Protein AF-A0A356AYX2-F1 (afdb_monomer)

Secondary structure (DSSP, 8-state):
-TT-HIIIIIIS-TTHHHHTGGGGGGGGG--HHHHHHHHHTT-GGGS-GGGS---S-SSEEEEEE-TTS-EEEEEE-

Structure (mmCIF, N/CA/C/O backbone):
data_AF-A0A356AYX2-F1
#
_entry.id   AF-A0A356AYX2-F1
#
loop_
_atom_site.group_PDB
_atom_site.id
_atom_site.type_symbol
_atom_site.label_atom_id
_atom_site.label_alt_id
_atom_site.label_comp_id
_atom_site.label_asym_id
_atom_site.label_entity_id
_atom_site.label_seq_id
_atom_site.pdbx_PDB_ins_code
_atom_site.Cartn_x
_atom_site.Cartn_y
_atom_site.Cartn_z
_atom_site.occupancy
_atom_site.B_iso_or_equiv
_atom_site.auth_seq_id
_atom_site.auth_comp_id
_atom_site.auth_asym_id
_atom_site.auth_atom_id
_atom_site.pdbx_PDB_model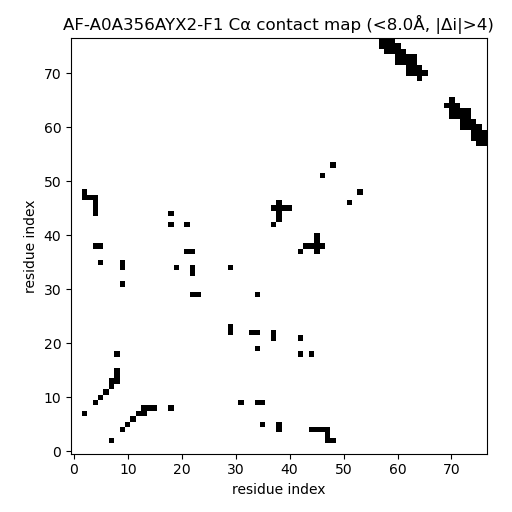_num
ATOM 1 N N . CYS A 1 1 ? 3.919 9.786 -0.603 1.00 84.44 1 CYS A N 1
ATOM 2 C CA . CYS A 1 1 ? 2.885 8.752 -0.380 1.00 84.44 1 CYS A CA 1
ATOM 3 C C . CYS A 1 1 ? 3.573 7.468 0.094 1.00 84.44 1 CYS A C 1
ATOM 5 O O . CYS A 1 1 ? 4.516 7.072 -0.589 1.00 84.44 1 CYS A O 1
ATOM 7 N N . PRO A 1 2 ? 3.153 6.840 1.213 1.00 87.94 2 PRO A N 1
ATOM 8 C CA . PRO A 1 2 ? 3.693 5.547 1.676 1.00 87.94 2 PRO A CA 1
ATOM 9 C C . PRO A 1 2 ? 3.572 4.428 0.629 1.00 87.94 2 PRO A C 1
ATOM 11 O O . PRO A 1 2 ? 4.423 3.549 0.535 1.00 87.94 2 PRO A O 1
ATOM 14 N N . TYR A 1 3 ? 2.552 4.529 -0.221 1.00 89.81 3 TYR A N 1
ATOM 15 C CA . TYR A 1 3 ? 2.240 3.589 -1.295 1.00 89.81 3 TYR A CA 1
ATOM 16 C C . TYR A 1 3 ? 2.749 4.055 -2.670 1.00 89.81 3 TYR A C 1
ATOM 18 O O . TYR A 1 3 ? 2.169 3.720 -3.698 1.00 89.81 3 TYR A O 1
ATOM 26 N N . SER A 1 4 ? 3.795 4.888 -2.717 1.00 93.44 4 SER A N 1
ATOM 27 C CA . SER A 1 4 ? 4.395 5.305 -3.992 1.00 93.44 4 SER A CA 1
ATOM 28 C C . SER A 1 4 ? 5.063 4.110 -4.677 1.00 93.44 4 SER A C 1
ATOM 30 O O . SER A 1 4 ? 6.081 3.620 -4.187 1.00 93.44 4 SER A O 1
ATOM 32 N N . ALA A 1 5 ? 4.514 3.671 -5.814 1.00 94.94 5 ALA A N 1
ATOM 33 C CA . ALA A 1 5 ? 5.061 2.570 -6.606 1.00 94.94 5 ALA A CA 1
ATOM 34 C C . ALA A 1 5 ? 6.512 2.841 -7.039 1.00 94.94 5 ALA A C 1
ATOM 36 O O . ALA A 1 5 ? 7.378 1.989 -6.868 1.00 94.94 5 ALA A O 1
ATOM 37 N N . TYR A 1 6 ? 6.805 4.060 -7.505 1.00 94.75 6 TYR A N 1
ATOM 38 C CA . TYR A 1 6 ? 8.164 4.450 -7.889 1.00 94.75 6 TYR A CA 1
ATOM 39 C C . TYR A 1 6 ? 9.149 4.323 -6.718 1.00 94.75 6 TYR A C 1
ATOM 41 O O . TYR A 1 6 ? 10.170 3.655 -6.833 1.00 94.75 6 TYR A O 1
ATOM 49 N N . ASN A 1 7 ? 8.818 4.889 -5.555 1.00 96.19 7 ASN A N 1
ATOM 50 C CA . ASN A 1 7 ? 9.707 4.825 -4.391 1.00 96.19 7 ASN A CA 1
ATOM 51 C C . ASN A 1 7 ? 9.894 3.375 -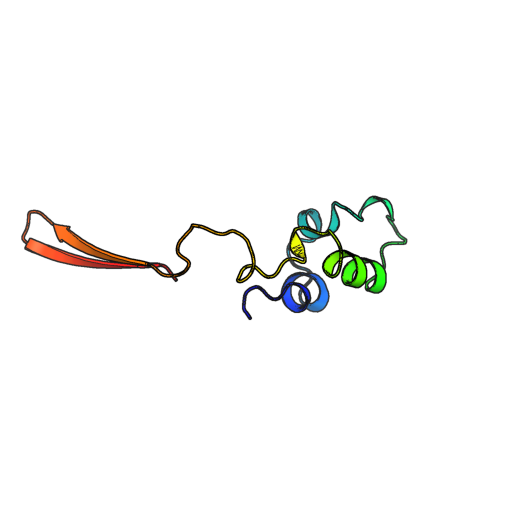3.907 1.00 96.19 7 ASN A C 1
ATOM 53 O O . ASN A 1 7 ? 11.010 2.924 -3.671 1.00 96.19 7 ASN A O 1
ATOM 57 N N . ASN A 1 8 ? 8.804 2.615 -3.784 1.00 96.06 8 ASN A N 1
ATOM 58 C CA . ASN A 1 8 ? 8.868 1.263 -3.237 1.00 96.06 8 ASN A CA 1
ATOM 59 C C . ASN A 1 8 ? 9.592 0.287 -4.171 1.00 96.06 8 ASN A C 1
ATOM 61 O O . ASN A 1 8 ? 10.455 -0.452 -3.703 1.00 96.06 8 ASN A O 1
ATOM 65 N N . TYR A 1 9 ? 9.274 0.289 -5.465 1.00 95.88 9 TYR A N 1
ATOM 66 C C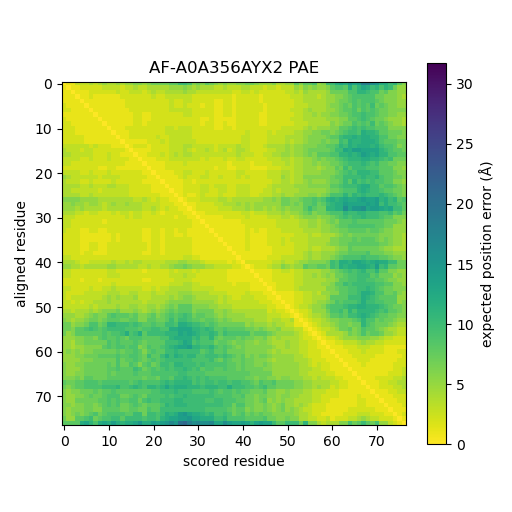A . TYR A 1 9 ? 9.771 -0.731 -6.388 1.00 95.88 9 TYR A CA 1
ATOM 67 C C . TYR A 1 9 ? 11.036 -0.307 -7.143 1.00 95.88 9 TYR A C 1
ATOM 69 O O . TYR A 1 9 ? 11.871 -1.165 -7.424 1.00 95.88 9 TYR A O 1
ATOM 77 N N . ILE A 1 10 ? 11.207 0.987 -7.447 1.00 96.00 10 ILE A N 1
ATOM 78 C CA . ILE A 1 10 ? 12.385 1.502 -8.164 1.00 96.00 10 ILE A CA 1
ATOM 79 C C . ILE A 1 10 ? 13.456 1.957 -7.171 1.00 96.00 10 ILE A C 1
ATOM 81 O O . ILE A 1 10 ? 14.510 1.336 -7.095 1.00 96.00 10 ILE A O 1
ATOM 85 N N . GLU A 1 11 ? 13.182 2.975 -6.347 1.00 96.75 11 GLU A N 1
ATOM 86 C CA . GLU A 1 11 ? 14.216 3.562 -5.472 1.00 96.75 11 GLU A CA 1
ATOM 87 C C . GLU A 1 11 ? 14.681 2.601 -4.370 1.00 96.75 11 GLU A C 1
ATOM 89 O O . GLU A 1 11 ? 15.870 2.520 -4.066 1.00 96.75 11 GLU A O 1
ATOM 94 N N . LYS A 1 12 ? 13.745 1.873 -3.749 1.00 96.56 12 LYS A N 1
ATOM 95 C CA . LYS A 1 12 ? 14.037 0.959 -2.634 1.00 96.56 12 LYS A CA 1
ATOM 96 C C . LYS A 1 12 ? 14.186 -0.504 -3.048 1.00 96.56 12 LYS A C 1
ATOM 98 O O . LYS A 1 12 ? 14.641 -1.304 -2.233 1.00 96.56 12 LYS A O 1
ATOM 103 N N . GLY A 1 13 ? 13.769 -0.871 -4.260 1.00 95.56 13 GLY A N 1
ATOM 104 C CA . GLY A 1 13 ? 13.841 -2.251 -4.750 1.00 95.56 13 GLY A CA 1
ATOM 105 C C . GLY A 1 13 ? 13.041 -3.271 -3.925 1.00 95.56 13 GLY A C 1
ATOM 106 O O . GLY A 1 13 ? 13.429 -4.437 -3.844 1.00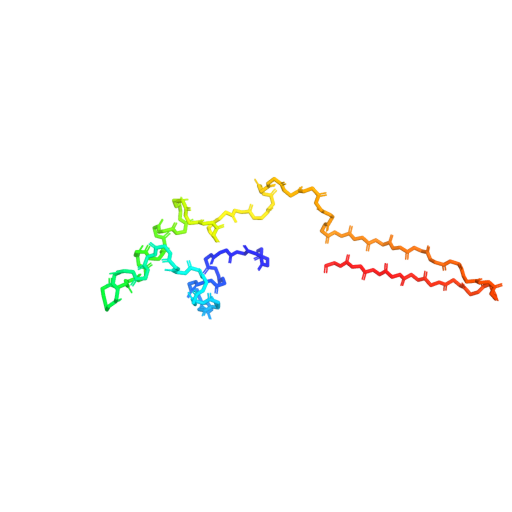 95.56 13 GLY A O 1
ATOM 107 N N . LEU A 1 14 ? 11.950 -2.858 -3.276 1.00 95.88 14 LEU A N 1
ATOM 108 C CA . LEU A 1 14 ? 11.144 -3.739 -2.430 1.00 95.88 14 LEU A CA 1
ATOM 109 C C . LEU A 1 14 ? 10.284 -4.688 -3.268 1.00 95.88 14 LEU A C 1
ATOM 111 O O . LEU A 1 14 ? 9.800 -4.327 -4.336 1.00 95.88 14 LEU A O 1
ATOM 115 N N . TRP A 1 15 ? 10.050 -5.893 -2.741 1.00 93.75 15 TRP A N 1
ATOM 116 C CA . TRP A 1 15 ? 9.045 -6.841 -3.251 1.00 93.75 15 TRP A CA 1
ATOM 117 C C . TRP A 1 15 ? 9.181 -7.211 -4.740 1.00 93.75 15 TRP A C 1
ATOM 119 O O . TRP A 1 15 ? 8.197 -7.586 -5.376 1.00 93.75 15 TRP A O 1
ATOM 129 N N . GLY A 1 16 ? 10.401 -7.159 -5.285 1.00 92.38 16 GLY A N 1
ATOM 130 C CA . GLY A 1 16 ? 10.686 -7.433 -6.698 1.00 92.38 16 GLY A CA 1
ATOM 131 C C . GLY A 1 16 ? 10.093 -8.735 -7.264 1.00 92.38 16 GLY A C 1
ATOM 132 O O . GLY A 1 16 ? 9.539 -8.672 -8.357 1.00 92.38 16 GLY A O 1
ATOM 133 N N . PRO A 1 17 ? 10.123 -9.879 -6.546 1.00 90.56 17 PRO A N 1
ATOM 134 C CA . PRO A 1 17 ? 9.509 -11.119 -7.032 1.00 90.56 17 PRO A CA 1
ATOM 135 C C . PRO A 1 17 ? 8.007 -11.017 -7.331 1.00 90.56 17 PRO A C 1
ATOM 137 O O . PRO A 1 17 ? 7.495 -11.814 -8.100 1.00 90.56 17 PRO A O 1
ATOM 140 N N . TYR A 1 18 ? 7.307 -10.053 -6.728 1.00 92.62 18 TYR A N 1
ATOM 141 C CA . TYR A 1 18 ? 5.879 -9.824 -6.953 1.00 92.62 18 TYR A CA 1
ATOM 142 C C . TYR A 1 18 ? 5.658 -8.715 -7.984 1.00 92.62 18 TYR A C 1
ATOM 144 O O . TYR A 1 18 ? 4.928 -8.888 -8.952 1.00 92.62 18 TYR A O 1
ATOM 152 N N . ALA A 1 19 ? 6.336 -7.576 -7.805 1.00 95.19 19 ALA A N 1
ATOM 153 C CA . ALA A 1 19 ? 6.125 -6.388 -8.631 1.00 95.19 19 ALA A CA 1
ATOM 154 C C . ALA A 1 19 ? 6.468 -6.599 -10.117 1.00 95.19 19 ALA A C 1
ATOM 156 O O . ALA A 1 19 ? 5.932 -5.891 -10.972 1.00 95.19 19 ALA A O 1
ATOM 157 N N . TRP A 1 20 ? 7.359 -7.551 -10.421 1.00 95.56 20 TRP A N 1
ATOM 158 C CA . TRP A 1 20 ? 7.920 -7.759 -11.759 1.00 95.56 20 TRP A CA 1
ATOM 159 C C . TRP A 1 20 ? 7.443 -9.023 -12.472 1.00 95.56 20 TRP A C 1
ATOM 161 O O . TRP A 1 20 ? 7.939 -9.290 -13.561 1.00 95.56 20 TRP A O 1
ATOM 171 N N . GLU A 1 21 ? 6.476 -9.762 -11.922 1.00 93.25 21 GLU A N 1
ATOM 172 C CA . GLU A 1 21 ? 5.956 -11.003 -12.524 1.00 93.25 21 GLU A CA 1
ATOM 173 C C . GLU A 1 21 ? 5.541 -10.807 -13.997 1.00 93.25 21 GLU A C 1
ATOM 175 O O . GLU A 1 21 ? 5.890 -11.602 -14.864 1.00 93.25 21 GLU A O 1
ATOM 180 N N . SER A 1 22 ? 4.886 -9.690 -14.334 1.00 91.50 22 SER A N 1
ATOM 181 C CA . SER A 1 22 ? 4.444 -9.415 -15.712 1.00 91.50 22 SER A CA 1
ATOM 182 C C . SER A 1 22 ? 5.585 -9.160 -16.707 1.00 91.50 22 SER A C 1
ATOM 184 O O . SER A 1 22 ? 5.391 -9.291 -17.916 1.00 91.50 22 SER A O 1
ATOM 186 N N . VAL A 1 23 ? 6.780 -8.815 -16.221 1.00 94.31 23 VAL A N 1
ATOM 187 C CA . VAL A 1 23 ? 7.953 -8.444 -17.032 1.00 94.31 23 VAL A CA 1
ATOM 188 C C . VAL A 1 23 ? 9.174 -9.328 -16.767 1.00 94.31 23 VAL A C 1
ATOM 190 O O . VAL A 1 23 ? 10.247 -9.081 -17.314 1.00 94.31 23 VAL A O 1
ATOM 193 N N . GLU A 1 24 ? 9.038 -10.394 -15.977 1.00 92.25 24 GLU A N 1
ATOM 194 C CA . GLU A 1 24 ? 10.157 -11.283 -15.636 1.00 92.25 24 GLU A CA 1
ATOM 195 C C . GLU A 1 24 ? 10.720 -12.024 -16.857 1.00 92.25 24 GLU A C 1
ATOM 197 O O . GLU A 1 24 ? 11.906 -12.351 -16.902 1.00 92.25 24 GLU A O 1
ATOM 202 N N . HIS A 1 25 ? 9.891 -12.214 -17.889 1.00 93.31 25 HIS A N 1
ATOM 203 C CA . HIS A 1 25 ? 10.257 -12.852 -19.154 1.00 93.31 25 HIS A CA 1
ATOM 204 C C . HIS A 1 25 ? 11.376 -12.115 -19.911 1.00 93.31 25 HIS A C 1
ATOM 206 O O . HIS A 1 25 ? 11.982 -12.688 -20.816 1.00 93.31 25 HIS A O 1
ATOM 212 N N . HIS A 1 26 ? 11.678 -10.866 -19.540 1.00 92.31 26 HIS A N 1
ATOM 213 C CA . HIS A 1 26 ? 12.826 -10.129 -20.061 1.00 92.31 26 HIS A CA 1
ATOM 214 C C . HIS A 1 26 ? 14.176 -10.644 -19.529 1.00 92.31 26 HIS A C 1
ATOM 216 O O . HIS A 1 26 ? 15.202 -10.368 -20.152 1.00 92.31 26 HIS A O 1
ATOM 222 N N . GLY A 1 27 ? 14.207 -11.396 -18.421 1.00 92.38 27 GLY A N 1
ATOM 223 C CA . GLY A 1 27 ? 15.437 -11.950 -17.845 1.00 92.38 27 GLY A CA 1
ATOM 224 C C . GLY A 1 27 ? 16.520 -10.885 -17.639 1.00 92.38 27 GLY A C 1
ATOM 225 O O . GLY A 1 27 ? 16.258 -9.825 -17.072 1.00 92.38 27 GLY A O 1
ATOM 226 N N . ASP A 1 28 ? 17.724 -11.137 -18.158 1.00 93.31 28 ASP A N 1
ATOM 227 C CA . ASP A 1 28 ? 18.864 -10.207 -18.080 1.00 93.31 28 ASP A CA 1
ATOM 228 C C . ASP A 1 28 ? 18.626 -8.871 -18.809 1.00 93.31 28 ASP A C 1
ATOM 230 O O . ASP A 1 28 ? 19.310 -7.886 -18.539 1.00 93.31 28 ASP A O 1
ATOM 234 N N . ALA A 1 29 ? 17.654 -8.812 -19.726 1.00 94.44 29 ALA A N 1
ATOM 235 C CA . ALA A 1 29 ? 17.275 -7.588 -20.426 1.00 94.44 29 ALA A CA 1
ATOM 236 C C . ALA A 1 29 ? 16.278 -6.722 -19.634 1.00 94.44 29 ALA A C 1
ATOM 238 O O . ALA A 1 29 ? 15.829 -5.701 -20.151 1.00 94.44 29 ALA A O 1
ATOM 239 N N . LEU A 1 30 ? 15.903 -7.105 -18.407 1.00 93.81 30 LEU A N 1
ATOM 240 C CA . LEU A 1 30 ? 14.979 -6.340 -17.573 1.00 93.81 30 LEU A CA 1
ATOM 241 C C . LEU A 1 30 ? 15.651 -5.073 -17.015 1.00 93.81 30 LEU A C 1
ATOM 243 O O . LEU A 1 30 ? 16.249 -5.081 -15.936 1.00 93.81 30 LEU A O 1
ATOM 247 N N . THR A 1 31 ? 15.522 -3.967 -17.746 1.00 95.81 31 THR A N 1
ATOM 248 C CA . THR A 1 31 ? 16.070 -2.664 -17.346 1.00 95.81 31 THR A CA 1
ATOM 249 C C . THR A 1 31 ? 15.136 -1.891 -16.413 1.00 95.81 31 THR A C 1
ATOM 251 O O . THR A 1 31 ? 13.962 -2.230 -16.232 1.00 95.81 31 THR A O 1
ATOM 254 N N . GLU A 1 32 ? 15.655 -0.822 -15.805 1.00 95.25 32 GLU A N 1
ATOM 255 C CA . GLU A 1 32 ? 14.853 0.096 -14.993 1.00 95.25 32 GLU A CA 1
ATOM 256 C C . GLU A 1 32 ? 13.773 0.799 -15.828 1.00 95.25 32 GLU A C 1
ATOM 258 O O . GLU A 1 32 ? 12.639 0.930 -15.373 1.00 95.25 32 GLU A O 1
ATOM 263 N N . GLU A 1 33 ? 14.071 1.169 -17.075 1.00 96.69 33 GLU A N 1
ATOM 264 C CA . GLU A 1 33 ? 13.099 1.782 -17.983 1.00 96.69 33 GLU A CA 1
ATOM 265 C C . GLU A 1 33 ? 11.920 0.846 -18.266 1.00 96.69 33 GLU A C 1
ATOM 267 O O . GLU A 1 33 ? 10.774 1.293 -18.235 1.00 96.69 33 GLU A O 1
ATOM 272 N N . ILE A 1 34 ? 12.177 -0.452 -18.474 1.00 96.06 34 ILE A N 1
ATOM 273 C CA . ILE A 1 34 ? 11.121 -1.461 -18.662 1.00 96.06 34 ILE A CA 1
ATOM 274 C C . ILE A 1 34 ? 10.255 -1.573 -17.403 1.00 96.06 34 ILE A C 1
ATOM 276 O O . ILE A 1 34 ? 9.029 -1.615 -17.502 1.00 96.06 34 ILE A O 1
ATOM 280 N N . LYS A 1 35 ? 10.863 -1.567 -16.210 1.00 96.00 35 LYS A N 1
ATOM 281 C CA . LYS A 1 35 ? 10.124 -1.583 -14.936 1.00 96.00 35 LYS A CA 1
ATOM 282 C C . LYS A 1 35 ? 9.259 -0.336 -14.763 1.00 96.00 35 LYS A C 1
ATOM 284 O O . LYS A 1 35 ? 8.093 -0.445 -14.390 1.00 96.00 35 LYS A O 1
ATOM 289 N N . ILE A 1 36 ? 9.805 0.846 -15.047 1.00 96.62 36 ILE A N 1
ATOM 290 C CA . ILE A 1 36 ? 9.075 2.116 -14.954 1.00 96.62 36 ILE A CA 1
ATOM 291 C C . ILE A 1 36 ? 7.910 2.142 -15.944 1.00 96.62 36 ILE A C 1
ATOM 293 O O . ILE A 1 36 ? 6.824 2.589 -15.580 1.00 96.62 36 ILE A O 1
ATOM 297 N N . GLU A 1 37 ? 8.117 1.677 -17.176 1.00 96.69 37 GLU A N 1
ATOM 298 C CA . GLU A 1 37 ? 7.052 1.618 -18.175 1.00 96.69 37 GLU A CA 1
ATOM 299 C C . GLU A 1 37 ? 5.972 0.614 -17.766 1.00 96.69 37 GLU A C 1
ATOM 301 O O . GLU A 1 37 ? 4.794 0.956 -17.777 1.00 96.69 37 GLU A O 1
ATOM 306 N N . SER A 1 38 ? 6.359 -0.567 -17.277 1.00 96.19 38 SER A N 1
ATOM 307 C CA . SER A 1 38 ? 5.432 -1.556 -16.718 1.00 96.19 38 SER A CA 1
ATOM 308 C C . SER A 1 38 ? 4.521 -0.941 -15.649 1.00 96.19 38 SER A C 1
ATOM 310 O O . SER A 1 38 ? 3.300 -1.049 -15.747 1.00 96.19 38 SER A O 1
ATOM 312 N N . LEU A 1 39 ? 5.085 -0.209 -14.676 1.00 95.75 39 LEU A N 1
ATOM 313 C CA . LEU A 1 39 ? 4.319 0.456 -13.611 1.00 95.75 39 LEU A CA 1
ATOM 314 C C . LEU A 1 39 ? 3.345 1.536 -14.114 1.00 95.75 39 LEU A C 1
ATOM 316 O O . LEU A 1 39 ? 2.421 1.894 -13.388 1.00 95.75 39 LEU A O 1
ATOM 320 N N . LYS A 1 40 ? 3.546 2.093 -15.311 1.00 94.81 40 LYS A N 1
ATOM 321 C CA . LYS A 1 40 ? 2.641 3.096 -15.900 1.00 94.81 40 LYS A CA 1
ATOM 322 C C . LYS A 1 40 ? 1.488 2.477 -16.688 1.00 94.81 40 LYS A C 1
ATOM 324 O O . LYS A 1 40 ? 0.531 3.190 -16.985 1.00 94.81 40 LYS A O 1
ATOM 329 N N . GLN A 1 41 ? 1.603 1.201 -17.050 1.00 93.12 41 GLN A N 1
ATOM 330 C CA . GLN A 1 41 ? 0.668 0.492 -17.918 1.00 93.12 41 GLN A CA 1
ATOM 331 C C . GLN A 1 41 ? -0.263 -0.409 -17.086 1.00 93.12 41 GLN A C 1
ATOM 333 O O . GLN A 1 41 ? -0.913 0.052 -16.148 1.00 93.12 41 GLN A O 1
ATOM 338 N N . ASP A 1 42 ? -0.357 -1.690 -17.429 1.00 87.69 42 ASP A N 1
ATOM 339 C CA . ASP A 1 42 ? -1.277 -2.677 -16.866 1.00 87.69 42 ASP A CA 1
ATOM 340 C C . ASP A 1 42 ? -0.697 -3.467 -15.682 1.00 87.69 42 ASP A C 1
ATOM 342 O O . ASP A 1 42 ? -1.345 -4.383 -15.170 1.00 87.69 42 ASP A O 1
ATOM 346 N N . ASN A 1 43 ? 0.488 -3.095 -15.186 1.00 94.06 43 ASN A N 1
ATOM 347 C CA . ASN A 1 43 ? 1.046 -3.708 -13.990 1.00 94.06 43 ASN A CA 1
ATOM 348 C C . ASN A 1 43 ? 0.145 -3.413 -12.770 1.00 94.06 43 ASN A C 1
ATOM 350 O O . ASN A 1 43 ? -0.022 -2.245 -12.396 1.00 94.06 43 ASN A O 1
ATOM 354 N N . PRO A 1 44 ? -0.402 -4.441 -12.091 1.00 92.50 44 PRO A N 1
ATOM 355 C CA . PRO A 1 44 ? -1.299 -4.242 -10.954 1.00 92.50 44 PRO A CA 1
ATOM 356 C C . PRO A 1 44 ? -0.629 -3.490 -9.797 1.00 92.50 44 PRO A C 1
ATOM 358 O O . PRO A 1 44 ? -1.304 -2.764 -9.067 1.00 92.50 44 PRO A O 1
ATOM 361 N N . TYR A 1 45 ? 0.696 -3.595 -9.666 1.00 94.00 45 TYR A N 1
ATOM 362 C CA . TYR A 1 45 ? 1.489 -2.895 -8.658 1.00 94.00 45 TYR A CA 1
ATOM 363 C C . TYR A 1 45 ? 1.772 -1.426 -9.020 1.00 94.00 45 TYR A C 1
ATOM 365 O O . TYR A 1 45 ? 2.207 -0.661 -8.162 1.00 94.00 45 TYR A O 1
ATOM 373 N N . GLY A 1 46 ? 1.482 -0.997 -10.251 1.00 94.00 46 GLY A N 1
ATOM 374 C CA . GLY A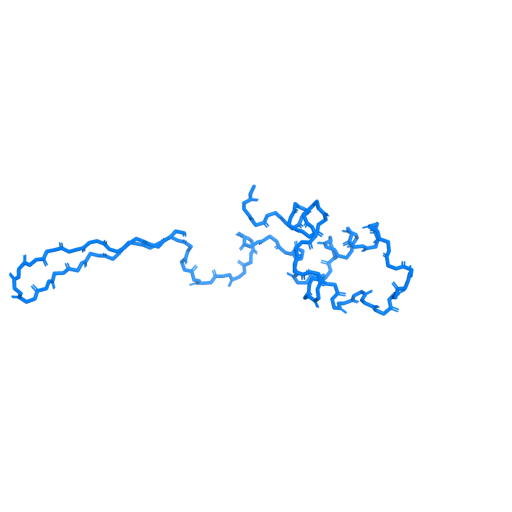 1 46 ? 1.553 0.401 -10.686 1.00 94.00 46 GLY A CA 1
ATOM 375 C C . GLY A 1 46 ? 0.344 1.256 -10.289 1.00 94.00 46 GLY A C 1
ATOM 376 O O . GLY A 1 46 ? 0.424 2.487 -10.267 1.00 94.00 46 GLY A O 1
ATOM 377 N N . ARG A 1 47 ? -0.784 0.625 -9.934 1.00 91.75 47 ARG A N 1
ATOM 378 C CA . ARG A 1 47 ? -2.033 1.323 -9.602 1.00 91.75 47 ARG A CA 1
ATOM 379 C C . ARG A 1 47 ? -1.898 2.141 -8.315 1.00 91.75 47 ARG A C 1
ATOM 381 O O . ARG A 1 47 ? -1.407 1.671 -7.290 1.00 91.75 47 ARG A O 1
ATOM 388 N N . CYS A 1 48 ? -2.415 3.368 -8.335 1.00 88.88 48 CYS A N 1
ATOM 389 C CA . CYS A 1 48 ? -2.526 4.180 -7.126 1.00 88.88 48 CYS A CA 1
ATOM 390 C C . CYS A 1 48 ? -3.5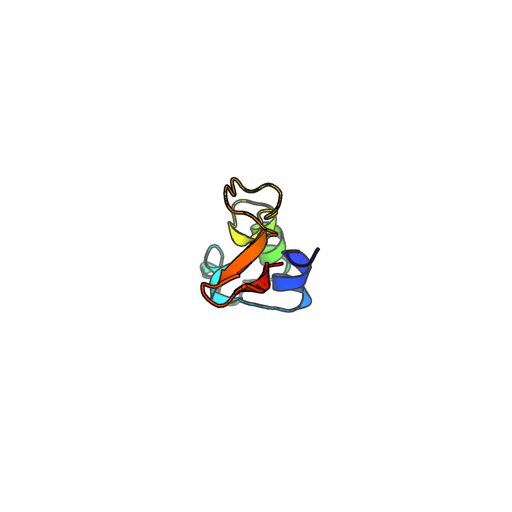68 3.567 -6.178 1.00 88.88 48 CYS A C 1
ATOM 392 O O . CYS A 1 48 ? -4.752 3.566 -6.505 1.00 88.88 48 CYS A O 1
ATOM 394 N N . VAL A 1 49 ? -3.150 3.118 -4.987 1.00 87.81 49 VAL A N 1
ATOM 395 C CA . VAL A 1 49 ? -4.038 2.475 -3.992 1.00 87.81 49 VAL A CA 1
ATOM 396 C C . VAL A 1 49 ? -5.259 3.328 -3.618 1.00 87.81 49 VAL A C 1
ATOM 398 O O . VAL A 1 49 ? -6.338 2.795 -3.384 1.00 87.81 49 VAL A O 1
ATOM 401 N N . TRP A 1 50 ? -5.113 4.656 -3.636 1.00 84.06 50 TRP A N 1
ATOM 402 C CA . TRP A 1 50 ? -6.184 5.616 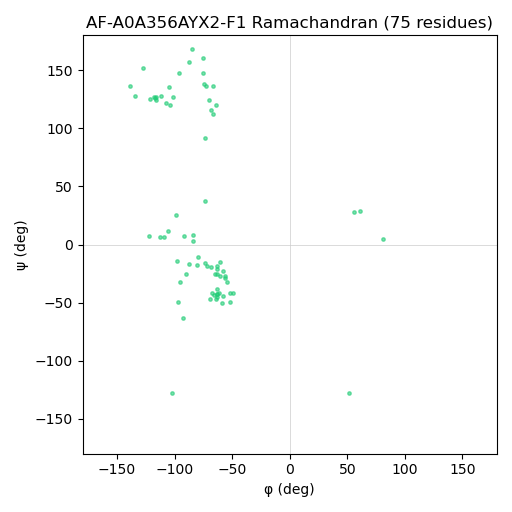-3.340 1.00 84.06 50 TRP A CA 1
ATOM 403 C C . TRP A 1 50 ? -7.224 5.748 -4.457 1.00 84.06 50 TRP A C 1
ATOM 405 O O . TRP A 1 50 ? -8.287 6.314 -4.241 1.00 84.06 50 TRP A O 1
ATOM 415 N N . HIS A 1 51 ? -6.895 5.274 -5.657 1.00 86.19 51 HIS A N 1
ATOM 416 C CA . HIS A 1 51 ? -7.773 5.267 -6.830 1.00 86.19 51 HIS A CA 1
ATOM 417 C C . HIS A 1 51 ? -8.161 3.837 -7.231 1.00 86.19 51 HIS A C 1
ATOM 419 O O . HIS A 1 51 ? -8.765 3.628 -8.283 1.00 86.19 51 HIS A O 1
ATOM 425 N N . CYS A 1 52 ? -7.791 2.841 -6.425 1.00 85.69 52 CYS A N 1
ATOM 426 C CA . CYS A 1 52 ? -8.307 1.494 -6.575 1.00 85.69 52 CYS A CA 1
ATOM 427 C C . CYS A 1 52 ? -9.741 1.416 -6.045 1.00 85.69 52 CYS A C 1
ATOM 429 O O . CYS A 1 52 ? -10.185 2.226 -5.236 1.00 85.69 52 CYS A O 1
ATOM 431 N N . ASP A 1 53 ? -10.444 0.387 -6.482 1.00 88.38 53 ASP A N 1
ATOM 432 C CA . ASP A 1 53 ? -11.795 -0.011 -6.096 1.00 88.38 53 ASP A CA 1
ATOM 433 C C . ASP A 1 53 ? -11.853 -0.632 -4.685 1.00 88.38 53 ASP A C 1
ATOM 435 O O . ASP A 1 53 ? -12.600 -1.570 -4.419 1.00 88.38 53 ASP A O 1
ATOM 439 N N . ASN A 1 54 ? -11.050 -0.097 -3.761 1.00 84.12 54 ASN A N 1
ATOM 440 C CA . ASN A 1 54 ? -11.000 -0.543 -2.378 1.00 84.12 54 ASN A CA 1
ATOM 441 C C . ASN A 1 54 ? -12.294 -0.151 -1.656 1.00 84.12 54 ASN A C 1
ATOM 443 O O . ASN A 1 54 ? -12.654 1.021 -1.582 1.00 84.12 54 ASN A O 1
ATOM 447 N N . ASN A 1 55 ? -12.968 -1.139 -1.076 1.00 87.06 55 ASN A N 1
ATOM 448 C CA . ASN A 1 55 ? -14.116 -0.953 -0.184 1.00 87.06 55 ASN A CA 1
ATOM 449 C C . ASN A 1 55 ? -13.758 -1.201 1.293 1.00 87.06 55 ASN A C 1
ATOM 451 O O . ASN A 1 55 ? -14.645 -1.312 2.141 1.00 87.06 55 ASN A O 1
ATOM 455 N N . VAL A 1 56 ? -12.461 -1.309 1.587 1.00 84.88 56 VAL A N 1
ATOM 456 C CA . VAL A 1 56 ? -11.908 -1.476 2.932 1.00 84.88 56 VAL A CA 1
ATOM 457 C C . VAL A 1 56 ? -11.478 -0.125 3.497 1.00 84.88 56 VAL A C 1
ATOM 459 O O . VAL A 1 56 ? -11.058 0.762 2.755 1.00 84.88 56 VAL A O 1
ATOM 462 N N . VAL A 1 57 ? -11.590 0.028 4.816 1.00 83.88 57 VAL A N 1
ATOM 463 C CA . VAL A 1 57 ? -11.135 1.232 5.521 1.00 83.88 57 VAL A CA 1
ATOM 464 C C . VAL A 1 57 ? -9.612 1.248 5.618 1.00 83.88 57 VAL A C 1
ATOM 466 O O . VAL A 1 57 ? -8.990 0.227 5.901 1.00 83.88 57 VAL A O 1
ATOM 469 N N . ASP A 1 58 ? -9.022 2.414 5.391 1.00 83.88 58 ASP A N 1
ATOM 470 C CA . ASP A 1 58 ? -7.595 2.690 5.563 1.00 83.88 58 ASP A CA 1
ATOM 471 C C . ASP A 1 58 ? -7.276 3.187 6.983 1.00 83.88 58 ASP A C 1
ATOM 473 O O . ASP A 1 58 ? -6.174 2.982 7.473 1.00 83.88 58 ASP A O 1
ATOM 477 N N . HIS A 1 59 ? -8.260 3.782 7.663 1.00 89.38 59 HIS A N 1
ATOM 478 C CA . HIS A 1 59 ? -8.166 4.216 9.053 1.00 89.38 59 HIS A CA 1
ATOM 479 C C . HIS A 1 59 ? -9.423 3.803 9.820 1.00 89.38 59 HIS A C 1
ATOM 481 O O . HIS A 1 59 ? -10.549 4.107 9.419 1.00 89.38 59 HIS A O 1
ATOM 487 N N . GLN A 1 60 ? -9.243 3.133 10.956 1.00 93.56 60 GLN A N 1
ATOM 488 C CA . GLN A 1 60 ? -10.343 2.704 11.813 1.00 93.56 60 GLN A CA 1
ATOM 489 C C . GLN A 1 60 ? -10.004 2.916 13.283 1.00 93.56 60 GLN A C 1
ATOM 491 O O . GLN A 1 60 ? -8.929 2.551 13.750 1.00 93.56 60 GLN A O 1
ATOM 496 N N . THR A 1 61 ? -10.978 3.431 14.029 1.00 96.62 61 THR A N 1
ATOM 497 C CA . THR A 1 61 ? -10.930 3.472 15.490 1.00 96.62 61 THR A CA 1
ATOM 498 C C . THR A 1 61 ? -12.126 2.715 16.042 1.00 96.62 61 THR A C 1
ATOM 500 O O . THR A 1 61 ? -13.268 3.032 15.714 1.00 96.62 61 THR A O 1
ATOM 503 N N . VAL A 1 62 ? -11.863 1.730 16.897 1.00 96.62 62 V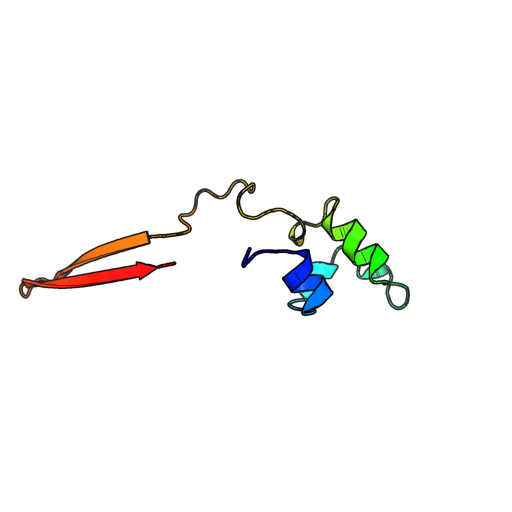AL A N 1
ATOM 504 C CA . VAL A 1 62 ? -12.880 0.973 17.629 1.00 96.62 62 VAL A CA 1
ATOM 505 C C . VAL A 1 62 ? -12.770 1.319 19.106 1.00 96.62 62 VAL A C 1
ATOM 507 O O . VAL A 1 62 ? -11.693 1.227 19.695 1.00 96.62 62 VAL A O 1
ATOM 510 N N . IL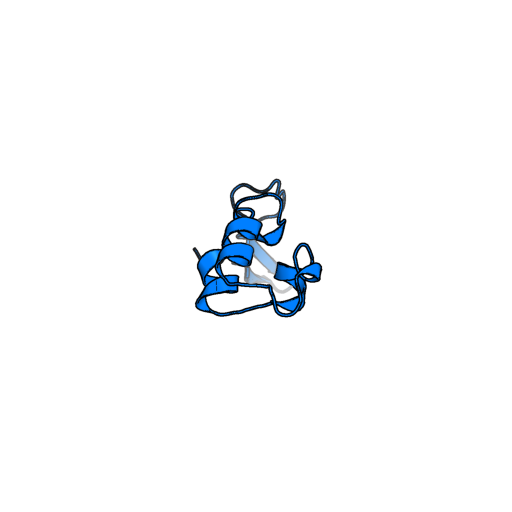E A 1 63 ? -13.892 1.713 19.703 1.00 97.94 63 ILE A N 1
ATOM 511 C CA . ILE A 1 63 ? -14.011 1.941 21.143 1.00 97.94 63 ILE A CA 1
ATOM 512 C C . ILE A 1 63 ? -14.710 0.720 21.735 1.00 97.94 63 ILE A C 1
ATOM 514 O O . ILE A 1 63 ? -15.768 0.317 21.256 1.00 97.94 63 ILE A O 1
ATOM 518 N N . ILE A 1 64 ? -14.092 0.121 22.746 1.00 98.06 64 ILE A N 1
ATOM 519 C CA . ILE A 1 64 ? -14.527 -1.130 23.364 1.00 98.06 64 ILE A CA 1
ATOM 520 C C . ILE A 1 64 ? -14.852 -0.846 24.825 1.00 98.06 64 ILE A C 1
ATOM 522 O O . ILE A 1 64 ? -14.008 -0.323 25.552 1.00 98.06 64 ILE A O 1
ATOM 526 N N . GLU A 1 65 ? -16.050 -1.224 25.256 1.00 98.31 65 GLU A N 1
ATOM 527 C CA . GLU A 1 65 ? -16.438 -1.288 26.665 1.00 98.31 65 GLU A CA 1
ATOM 528 C C . GLU A 1 65 ? -16.451 -2.759 27.100 1.00 98.31 65 GLU A C 1
ATOM 530 O O . GLU A 1 65 ? -17.152 -3.584 26.514 1.00 98.31 65 GLU A O 1
ATOM 535 N N . PHE A 1 66 ? -15.630 -3.105 28.092 1.00 98.06 66 PHE A N 1
ATOM 536 C CA . PHE A 1 66 ? -15.559 -4.454 28.656 1.00 98.06 66 PHE A CA 1
ATOM 537 C C . PHE A 1 66 ? -16.579 -4.628 29.789 1.00 98.06 66 PHE A C 1
ATOM 539 O O . PHE A 1 66 ? -16.954 -3.662 30.447 1.00 98.06 66 PHE A O 1
ATOM 546 N N . GLU A 1 67 ? -16.976 -5.871 30.089 1.00 97.62 67 GLU A N 1
ATOM 547 C CA . GLU A 1 67 ? -17.974 -6.176 31.137 1.00 97.62 67 GLU A CA 1
ATOM 548 C C . GLU A 1 67 ? -17.609 -5.631 32.528 1.00 97.62 67 GLU A C 1
ATOM 550 O O . GLU A 1 67 ? -18.486 -5.345 33.339 1.00 97.62 67 GLU A O 1
ATOM 555 N N . ASN A 1 68 ? -16.315 -5.462 32.815 1.00 97.75 68 ASN A N 1
ATOM 556 C CA . ASN A 1 68 ? -15.831 -4.889 34.070 1.00 97.75 68 ASN A CA 1
ATOM 557 C C . ASN A 1 68 ? -15.798 -3.344 34.079 1.00 97.75 68 ASN A C 1
ATOM 559 O O . ASN A 1 68 ? -15.242 -2.762 35.009 1.00 97.75 68 ASN A O 1
ATOM 563 N N . GLY A 1 69 ? -16.350 -2.686 33.054 1.00 97.44 69 GLY A N 1
ATOM 564 C CA . GLY A 1 69 ? -16.432 -1.228 32.931 1.00 97.44 69 GLY A CA 1
ATOM 565 C C . GLY A 1 69 ? -15.158 -0.548 32.423 1.00 97.44 69 GLY A C 1
ATOM 566 O O . GLY A 1 69 ? -15.098 0.680 32.378 1.00 97.44 69 GLY A O 1
ATOM 567 N N . VAL A 1 70 ? -14.122 -1.304 32.045 1.00 98.19 70 VAL A N 1
ATOM 568 C CA . VAL A 1 70 ? -12.928 -0.730 31.408 1.00 98.19 70 VAL A CA 1
ATOM 569 C C . VAL A 1 70 ? -13.261 -0.322 29.975 1.00 98.19 70 VAL A C 1
ATOM 571 O O . VAL A 1 70 ? -13.883 -1.081 29.234 1.00 98.19 70 VAL A O 1
ATOM 574 N N . THR A 1 71 ? -12.795 0.855 29.560 1.00 98.12 71 THR A N 1
ATOM 575 C CA . THR A 1 71 ? -12.858 1.303 28.164 1.00 98.12 71 THR A CA 1
ATOM 576 C C . THR A 1 71 ? -11.481 1.203 27.516 1.00 98.12 71 THR A C 1
ATOM 578 O O . THR A 1 71 ? -10.484 1.619 28.109 1.00 98.12 71 THR A O 1
ATOM 581 N N . ALA A 1 72 ? -11.417 0.686 26.291 1.00 97.50 72 ALA A N 1
ATOM 582 C CA . ALA A 1 72 ? -10.211 0.696 25.470 1.00 97.50 72 ALA A CA 1
ATOM 583 C C . ALA A 1 72 ? -10.487 1.284 24.086 1.00 97.50 72 ALA A C 1
ATOM 585 O O . ALA A 1 72 ? -11.587 1.165 23.550 1.00 97.50 72 ALA A O 1
ATOM 586 N N . THR A 1 73 ? -9.450 1.866 23.492 1.00 98.06 73 THR A N 1
ATOM 587 C CA . THR A 1 73 ? -9.467 2.338 22.108 1.00 98.06 73 THR A CA 1
ATOM 588 C C . THR A 1 73 ? -8.447 1.539 21.314 1.00 98.06 73 THR A C 1
ATOM 590 O O . THR A 1 73 ? -7.270 1.507 21.674 1.00 98.06 73 THR A O 1
ATOM 593 N N . HIS A 1 74 ? -8.893 0.904 20.233 1.00 96.38 74 HIS A N 1
ATOM 594 C CA . HIS A 1 74 ? -8.022 0.273 19.253 1.00 96.38 74 HIS A CA 1
ATOM 595 C C . HIS A 1 74 ? -8.021 1.101 17.970 1.00 96.38 74 HIS A C 1
ATOM 597 O O . HIS A 1 74 ? -9.076 1.328 17.378 1.00 96.38 74 HIS A O 1
ATOM 603 N N . THR A 1 75 ? -6.838 1.546 17.559 1.00 96.38 75 THR A N 1
ATOM 604 C CA . THR A 1 75 ? -6.645 2.387 16.377 1.00 96.38 75 THR A CA 1
ATOM 605 C C . THR A 1 75 ? -5.805 1.632 15.354 1.00 96.38 75 THR A C 1
ATOM 607 O O . THR A 1 75 ? -4.715 1.163 15.684 1.00 96.38 75 THR A O 1
ATOM 610 N N . LEU A 1 76 ? -6.310 1.548 14.125 1.00 91.50 76 LEU A N 1
ATOM 611 C CA . LEU A 1 76 ? -5.638 0.987 12.958 1.00 91.50 76 LEU A CA 1
ATOM 612 C C . LEU A 1 76 ? -5.452 2.102 11.917 1.00 91.50 76 LEU A C 1
ATOM 614 O O . LEU A 1 76 ? -6.420 2.787 11.578 1.00 91.50 76 LEU A O 1
ATOM 618 N N . THR A 1 77 ? -4.215 2.293 11.461 1.00 83.88 77 THR A N 1
ATOM 619 C CA . THR A 1 77 ? -3.776 3.332 10.508 1.00 83.88 77 THR A CA 1
ATOM 620 C C . THR A 1 77 ? -2.792 2.757 9.506 1.00 83.88 77 THR A C 1
ATOM 622 O O . THR A 1 77 ? -2.021 1.872 9.948 1.00 83.88 77 THR A O 1
#

Radius of gyration: 19.13 Å; Cα contacts (8 Å, |Δi|>4): 71; chains: 1; bounding box: 37×22×54 Å

Foldseek 3Di:
DVLQLCCQCPVVVHPCVQQCPVPCVCPVPDDSVNSVVCLVPPRPSVDDPVPDPDPDDQWDWDWDQDPVRDIDIDIHD

Solvent-accessible surface area (backbone atoms only — not comparable to full-atom values): 4989 Å² total; per-residue (Å²): 114,99,76,35,44,60,52,42,48,62,78,63,54,46,66,51,86,66,70,37,60,94,54,51,90,46,57,96,70,59,45,69,68,57,51,56,50,42,36,72,59,86,37,78,64,34,57,56,70,91,75,48,94,70,89,71,82,74,65,48,77,48,80,44,78,46,98,87,72,52,74,49,77,50,76,49,113

Nearest PDB structures (foldseek):
  7mdz-assembly1_g  TM=3.543E-01  e=5.632E+00  Oryctolagus cuniculus
  8yt8-assembly1_B  TM=4.248E-01  e=8.235E+00  Mus musculus

Mean predicted aligned error: 4.81 Å

Sequence (77 aa):
CPYSAYNNYIEKGLWGPYAWESVEHHGDALTEEIKIESLKQDNPYGRCVWHCDNNVVDHQTVIIEFENGVTATHTLT

pLDDT: mean 93.22, std 4.19, range [83.88, 98.31]